Protein AF-A0A1F5L456-F1 (afdb_monomer)

Foldseek 3Di:
DDPVVVVVLLVCVLVVVPVVSCVVPPDQQDWDDDPNDIDGSVLVVLLSVLLVVFWRKHKDWDDWDDDPVGIDTKIKIKIATQAQFDQVSCVVSPRSVPGDGDHHGDMDIDIDD

Radius of gyration: 14.44 Å; Cα contacts (8 Å, |Δi|>4): 162; chains: 1; bounding box: 33×28×38 Å

pLDDT: mean 88.66, std 6.55, range [60.28, 97.31]

Mean predicted aligned error: 4.38 Å

Organism: Penicillium arizonense (NCBI:txid1835702)

Secondary structure (DSSP, 8-state):
--HHHHHHHHHHHHTT-HHHHHHHH--TT-EEEETTEEEEHHHHHHHHHHHHHHEEEEEEEEEEEE-SS-EEEEEEEEEEESS---SHHHHHHT-GGG-----TT-EEEEEE-

Structure (mmCIF, N/CA/C/O backbone):
data_AF-A0A1F5L456-F1
#
_entry.id   AF-A0A1F5L456-F1
#
loop_
_atom_site.group_PDB
_atom_site.id
_atom_site.type_symbol
_atom_site.label_atom_id
_atom_site.label_alt_id
_atom_site.label_comp_id
_atom_site.label_asym_id
_atom_site.label_entity_id
_atom_site.label_seq_id
_atom_site.pdbx_PDB_ins_code
_atom_site.Cartn_x
_atom_site.Cartn_y
_atom_site.Cartn_z
_atom_site.occupancy
_atom_site.B_iso_or_equiv
_atom_site.auth_seq_id
_atom_site.auth_comp_id
_atom_site.auth_asym_id
_atom_site.auth_atom_id
_atom_site.pdbx_PDB_model_num
ATOM 1 N N . MET A 1 1 ? 11.795 -4.812 -15.272 1.00 83.56 1 MET A N 1
ATOM 2 C CA . MET A 1 1 ? 10.912 -5.844 -14.683 1.00 83.56 1 MET A CA 1
ATOM 3 C C . MET A 1 1 ? 9.892 -6.219 -15.747 1.00 83.56 1 MET A C 1
ATOM 5 O O . MET A 1 1 ? 9.458 -5.313 -16.443 1.00 83.56 1 MET A O 1
ATOM 9 N N . ASP A 1 2 ? 9.569 -7.498 -15.933 1.00 90.31 2 ASP A N 1
ATOM 10 C CA . ASP A 1 2 ? 8.502 -7.927 -16.854 1.00 90.31 2 ASP A CA 1
ATOM 11 C C . ASP A 1 2 ? 7.158 -8.092 -16.116 1.00 90.31 2 ASP A C 1
ATOM 13 O O . ASP A 1 2 ? 7.098 -7.972 -14.888 1.00 90.31 2 ASP A O 1
ATOM 17 N N . GLN A 1 3 ? 6.074 -8.352 -16.857 1.00 92.50 3 GLN A N 1
ATOM 18 C CA . GLN A 1 3 ? 4.735 -8.493 -16.274 1.00 92.50 3 GLN A CA 1
ATOM 19 C C . GLN A 1 3 ? 4.669 -9.626 -15.242 1.00 92.50 3 GLN A C 1
ATOM 21 O O . GLN A 1 3 ? 4.100 -9.440 -14.171 1.00 92.50 3 GLN A O 1
ATOM 26 N N . ALA A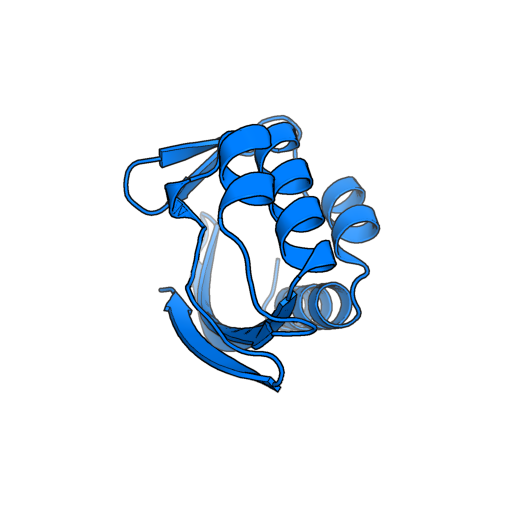 1 4 ? 5.272 -10.784 -15.529 1.00 92.00 4 ALA A N 1
ATOM 27 C CA . ALA A 1 4 ? 5.230 -11.938 -14.633 1.00 92.00 4 ALA A CA 1
ATOM 28 C C . ALA A 1 4 ? 5.938 -11.647 -13.298 1.00 92.00 4 ALA A C 1
ATOM 30 O O . ALA A 1 4 ? 5.443 -12.004 -12.226 1.00 92.00 4 ALA A O 1
ATOM 31 N N . ALA A 1 5 ? 7.074 -10.948 -13.343 1.00 89.75 5 ALA A N 1
ATOM 32 C CA . ALA A 1 5 ? 7.771 -10.478 -12.156 1.00 89.75 5 ALA A CA 1
ATOM 33 C C . ALA A 1 5 ? 6.940 -9.445 -11.377 1.00 89.75 5 ALA A C 1
ATOM 35 O O . ALA A 1 5 ? 6.903 -9.511 -10.147 1.00 89.75 5 ALA A O 1
ATOM 36 N N . TYR A 1 6 ? 6.236 -8.542 -12.069 1.00 89.81 6 TYR A N 1
ATOM 37 C CA . TYR A 1 6 ? 5.357 -7.553 -11.437 1.00 89.81 6 TYR A CA 1
ATOM 38 C C . TYR A 1 6 ? 4.132 -8.201 -10.764 1.00 89.81 6 TYR A C 1
ATOM 40 O O . TYR A 1 6 ? 3.795 -7.880 -9.627 1.00 89.81 6 TYR A O 1
ATOM 48 N N . GLU A 1 7 ? 3.498 -9.180 -11.409 1.00 91.38 7 GLU A N 1
ATOM 49 C CA . GLU A 1 7 ? 2.390 -9.952 -10.830 1.00 91.38 7 GLU A CA 1
ATOM 50 C C . GLU A 1 7 ? 2.829 -10.769 -9.608 1.00 91.38 7 GLU A C 1
ATOM 52 O O . GLU A 1 7 ? 2.113 -10.838 -8.601 1.00 91.38 7 GLU A O 1
ATOM 57 N N . ASN A 1 8 ? 4.029 -11.358 -9.651 1.00 88.62 8 ASN A N 1
ATOM 58 C CA . ASN A 1 8 ? 4.600 -12.031 -8.488 1.00 88.62 8 ASN A CA 1
ATOM 59 C C . ASN A 1 8 ? 4.884 -11.039 -7.348 1.00 88.62 8 ASN A C 1
ATOM 61 O O . ASN A 1 8 ? 4.579 -11.340 -6.194 1.00 88.62 8 ASN A O 1
ATOM 65 N N . TYR A 1 9 ? 5.397 -9.844 -7.660 1.00 88.38 9 TYR A N 1
ATOM 66 C CA . TYR A 1 9 ? 5.550 -8.759 -6.689 1.00 88.38 9 TYR A CA 1
ATOM 67 C C . TYR A 1 9 ? 4.208 -8.422 -6.014 1.00 88.38 9 TYR A C 1
ATOM 69 O O . TYR A 1 9 ? 4.117 -8.498 -4.787 1.00 88.38 9 TYR A O 1
ATOM 77 N N . LEU A 1 10 ? 3.140 -8.177 -6.786 1.00 89.31 10 LEU A N 1
ATOM 78 C CA . LEU A 1 10 ? 1.805 -7.899 -6.235 1.00 89.31 10 LEU A CA 1
ATOM 79 C C . LEU A 1 10 ? 1.271 -9.061 -5.387 1.00 89.31 10 LEU A C 1
ATOM 81 O O . LEU A 1 10 ? 0.629 -8.844 -4.361 1.00 89.31 10 LEU A O 1
ATOM 85 N N . THR A 1 11 ? 1.570 -10.302 -5.772 1.00 89.19 11 THR A N 1
ATOM 86 C CA . THR A 1 11 ? 1.200 -11.485 -4.986 1.00 89.19 11 THR A CA 1
ATOM 87 C C . THR A 1 11 ? 1.868 -11.473 -3.611 1.00 89.19 11 THR A C 1
ATOM 89 O O . THR A 1 11 ? 1.196 -11.706 -2.608 1.00 89.19 11 THR A O 1
ATOM 92 N N . GLN A 1 12 ? 3.167 -11.170 -3.524 1.00 86.12 12 GLN A N 1
ATOM 93 C CA . GLN A 1 12 ? 3.863 -11.095 -2.232 1.00 86.12 12 GLN A CA 1
ATOM 94 C C . GLN A 1 12 ? 3.367 -9.919 -1.379 1.00 86.12 12 GLN A C 1
ATOM 96 O O . GLN A 1 12 ? 3.192 -10.075 -0.169 1.00 86.12 12 GLN A O 1
ATOM 101 N N . VAL A 1 13 ? 3.086 -8.774 -2.010 1.00 84.88 13 VAL A N 1
ATOM 102 C CA . VAL A 1 13 ? 2.480 -7.604 -1.358 1.00 84.88 13 VAL A CA 1
ATOM 103 C C . VAL A 1 13 ? 1.130 -7.974 -0.734 1.00 84.88 13 VAL A C 1
ATOM 105 O O . VAL A 1 13 ? 0.927 -7.760 0.460 1.00 84.88 13 VAL A O 1
ATOM 108 N N . ASN A 1 14 ? 0.253 -8.634 -1.495 1.00 86.62 14 ASN A N 1
ATOM 109 C CA . ASN A 1 14 ? -1.066 -9.083 -1.033 1.00 86.62 14 ASN A CA 1
ATOM 110 C C . ASN A 1 14 ? -1.006 -10.123 0.095 1.00 86.62 14 ASN A C 1
ATOM 112 O O . ASN A 1 14 ? -1.957 -10.260 0.863 1.00 86.62 14 ASN A O 1
ATOM 116 N N . LEU A 1 15 ? 0.101 -10.860 0.214 1.00 83.94 15 LEU A N 1
ATOM 117 C CA . LEU A 1 15 ? 0.349 -11.788 1.321 1.00 83.94 15 LEU A CA 1
ATOM 118 C C . LEU A 1 15 ? 0.854 -11.082 2.593 1.00 83.94 15 LEU A C 1
ATOM 120 O O . LEU A 1 15 ? 1.194 -11.754 3.565 1.00 83.94 15 LEU A O 1
ATOM 124 N N . GLY A 1 16 ? 0.922 -9.748 2.599 1.00 74.88 16 GLY A N 1
ATOM 125 C CA . GLY A 1 16 ? 1.379 -8.955 3.739 1.00 74.88 16 GLY A CA 1
ATOM 126 C C . GLY A 1 16 ? 2.898 -8.937 3.919 1.00 74.88 16 GLY A C 1
ATOM 127 O O . GLY A 1 16 ? 3.379 -8.428 4.926 1.00 74.88 16 GLY A 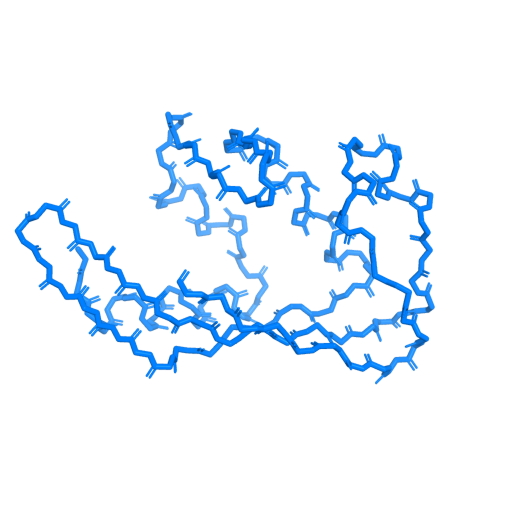O 1
ATOM 128 N N . LYS A 1 17 ? 3.676 -9.439 2.950 1.00 75.50 17 LYS A N 1
ATOM 129 C CA . LYS A 1 17 ? 5.154 -9.449 2.993 1.00 75.50 17 LYS A CA 1
ATOM 130 C C . LYS A 1 17 ? 5.771 -8.152 2.475 1.00 75.50 17 LYS A C 1
ATOM 132 O O . LYS A 1 17 ? 6.861 -8.132 1.913 1.00 75.50 17 LYS A O 1
ATOM 137 N N . VAL A 1 18 ? 5.037 -7.055 2.610 1.00 71.56 18 VAL A N 1
ATOM 138 C CA . VAL A 1 18 ? 5.348 -5.794 1.942 1.00 71.56 18 VAL A CA 1
ATOM 139 C C . VAL A 1 18 ? 6.684 -5.210 2.386 1.00 71.56 18 VAL A C 1
ATOM 141 O O . VAL A 1 18 ? 7.412 -4.675 1.558 1.00 71.56 18 VAL A O 1
ATOM 144 N N . ARG A 1 19 ? 7.032 -5.365 3.669 1.00 74.56 19 ARG A N 1
ATOM 145 C CA . ARG A 1 19 ? 8.314 -4.908 4.215 1.00 74.56 19 ARG A CA 1
ATOM 146 C C . ARG A 1 19 ? 9.484 -5.696 3.634 1.00 74.56 19 ARG A C 1
ATOM 148 O O . ARG A 1 19 ? 10.405 -5.083 3.107 1.00 74.56 19 ARG A O 1
ATOM 155 N N . ASP A 1 20 ? 9.394 -7.024 3.639 1.00 75.75 20 ASP A N 1
ATOM 156 C CA . ASP A 1 20 ? 10.424 -7.913 3.081 1.00 75.75 20 ASP A CA 1
ATOM 157 C C . ASP A 1 20 ? 10.677 -7.614 1.592 1.00 75.75 20 ASP A C 1
ATOM 159 O O . ASP A 1 20 ? 11.806 -7.639 1.105 1.00 75.75 20 ASP A O 1
ATOM 163 N N . ILE A 1 21 ? 9.609 -7.294 0.858 1.00 76.69 21 ILE A N 1
ATOM 164 C CA . ILE A 1 21 ? 9.661 -6.937 -0.561 1.00 76.69 21 ILE A CA 1
ATOM 165 C C . ILE A 1 21 ? 10.228 -5.526 -0.758 1.00 76.69 21 ILE A C 1
ATOM 167 O O . ILE A 1 21 ? 11.053 -5.321 -1.644 1.00 76.69 21 ILE A O 1
ATOM 171 N N . ALA A 1 22 ? 9.831 -4.555 0.062 1.00 76.00 22 ALA A N 1
ATOM 172 C CA . ALA A 1 22 ? 10.342 -3.191 -0.015 1.00 76.00 22 ALA A CA 1
ATOM 173 C C . ALA A 1 22 ? 11.853 -3.120 0.257 1.00 76.00 22 ALA A C 1
ATOM 175 O O . ALA A 1 22 ? 12.557 -2.354 -0.394 1.00 76.00 22 ALA A O 1
ATOM 176 N N . GLU A 1 23 ? 12.379 -3.941 1.167 1.00 74.44 23 GLU A N 1
ATOM 177 C CA . GLU A 1 23 ? 13.827 -4.043 1.386 1.00 74.44 23 GLU A CA 1
ATOM 178 C C . GLU A 1 23 ? 14.570 -4.597 0.163 1.00 74.44 23 GLU A C 1
ATOM 180 O O . GLU A 1 23 ? 15.691 -4.176 -0.112 1.00 74.44 23 GLU A O 1
ATOM 185 N N . HIS A 1 24 ? 13.945 -5.507 -0.590 1.00 76.38 24 HIS A N 1
ATOM 186 C CA . HIS A 1 24 ? 14.559 -6.143 -1.755 1.00 76.38 24 HIS A CA 1
ATOM 187 C C . HIS A 1 24 ? 14.451 -5.315 -3.044 1.00 76.38 24 HIS A C 1
ATOM 189 O O . HIS A 1 24 ? 15.375 -5.321 -3.855 1.00 76.38 24 HIS A O 1
ATOM 195 N N . TYR A 1 25 ? 13.322 -4.636 -3.256 1.00 76.31 25 TYR A N 1
ATOM 196 C CA . TYR A 1 25 ? 13.002 -3.997 -4.535 1.00 76.31 25 TYR A CA 1
ATOM 197 C C . TYR A 1 25 ? 13.044 -2.467 -4.508 1.00 76.31 25 TYR A C 1
ATOM 199 O O . TYR A 1 25 ? 13.104 -1.869 -5.581 1.00 76.31 25 TYR A O 1
ATOM 207 N N . TYR A 1 26 ? 12.974 -1.814 -3.341 1.00 83.00 26 TYR A N 1
ATOM 208 C CA . TYR A 1 26 ? 12.932 -0.350 -3.290 1.00 83.00 26 TYR A CA 1
ATOM 209 C C . TYR A 1 26 ? 14.323 0.224 -3.071 1.00 83.00 26 TYR A C 1
ATOM 211 O O . TYR A 1 26 ? 14.950 -0.000 -2.031 1.00 83.00 26 TYR A O 1
ATOM 219 N N . ASP A 1 27 ? 14.766 1.019 -4.040 1.00 85.44 27 ASP A N 1
ATOM 220 C CA . ASP A 1 27 ? 15.955 1.848 -3.904 1.00 85.44 27 ASP A CA 1
ATOM 221 C C . ASP A 1 27 ? 15.764 2.873 -2.772 1.00 85.44 27 ASP A C 1
ATOM 223 O O . ASP A 1 27 ? 14.649 3.333 -2.508 1.00 85.44 27 ASP A O 1
ATOM 227 N N . ASP A 1 28 ? 16.841 3.240 -2.085 1.00 85.44 28 ASP A N 1
ATOM 228 C CA . ASP A 1 28 ? 16.779 4.249 -1.022 1.00 85.44 28 ASP A CA 1
ATOM 229 C C . ASP A 1 28 ? 16.450 5.650 -1.567 1.00 85.44 28 ASP A C 1
ATOM 231 O O . ASP A 1 28 ? 15.932 6.489 -0.829 1.00 85.44 28 ASP A O 1
ATOM 235 N N . SER A 1 29 ? 16.686 5.881 -2.862 1.00 88.12 29 SER A N 1
ATOM 236 C CA . SER A 1 29 ? 16.282 7.077 -3.610 1.00 88.12 29 SER A CA 1
ATOM 237 C C . SER A 1 29 ? 14.845 7.029 -4.147 1.00 88.12 29 SER A C 1
ATOM 239 O O . SER A 1 29 ? 14.442 7.939 -4.868 1.00 88.12 29 SER A O 1
ATOM 241 N N . LEU A 1 30 ? 14.054 6.000 -3.806 1.00 87.19 30 LEU A N 1
ATOM 242 C CA . LEU A 1 30 ? 12.658 5.899 -4.231 1.00 87.19 30 LEU A CA 1
ATOM 243 C C . LEU A 1 30 ? 11.844 7.109 -3.754 1.00 87.19 30 LEU A C 1
ATOM 245 O O . LEU A 1 30 ? 11.709 7.352 -2.550 1.00 87.19 30 LEU A O 1
ATOM 249 N N . GLU A 1 31 ? 11.214 7.779 -4.715 1.00 89.38 31 GLU A N 1
ATOM 250 C CA . GLU A 1 31 ? 10.226 8.828 -4.497 1.00 89.38 31 GLU A CA 1
ATOM 251 C C . GLU A 1 31 ? 8.883 8.398 -5.088 1.00 89.38 31 GLU A C 1
ATOM 253 O O . GLU A 1 31 ? 8.780 8.044 -6.262 1.00 89.38 31 GLU A O 1
ATOM 258 N N . ILE A 1 32 ? 7.835 8.436 -4.268 1.00 84.56 32 ILE A N 1
ATOM 259 C CA . ILE A 1 32 ? 6.464 8.151 -4.692 1.00 84.56 32 ILE A CA 1
ATOM 260 C C . ILE A 1 32 ? 5.679 9.442 -4.640 1.00 84.56 32 ILE A C 1
ATOM 262 O O . ILE A 1 32 ? 5.536 10.031 -3.573 1.00 84.56 32 ILE A O 1
ATOM 266 N N . SER A 1 33 ? 5.130 9.846 -5.779 1.00 86.56 33 SER A N 1
ATOM 267 C CA . SER A 1 33 ? 4.236 10.995 -5.860 1.00 86.56 33 SER A CA 1
ATOM 268 C C . SER A 1 33 ? 2.784 10.529 -5.940 1.00 86.56 33 SER A C 1
ATOM 270 O O . SER A 1 33 ? 2.418 9.810 -6.865 1.00 86.56 33 SER A O 1
ATOM 272 N N . SER A 1 34 ? 1.950 10.935 -4.982 1.00 81.69 34 SER A N 1
ATOM 273 C CA . SER A 1 34 ? 0.520 10.609 -4.942 1.00 81.69 34 SER A CA 1
ATOM 274 C C . SER A 1 34 ? -0.28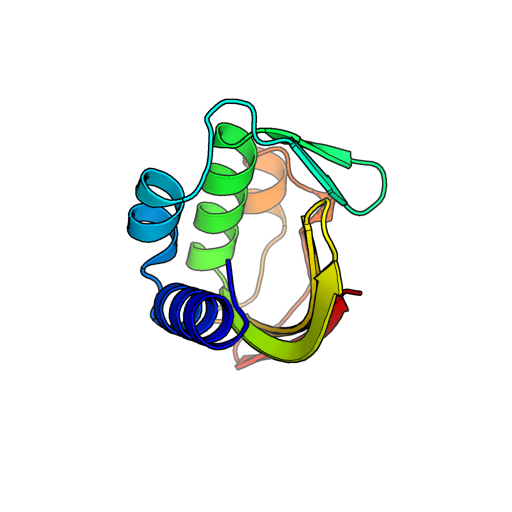1 11.787 -4.397 1.00 81.69 34 SER A C 1
ATOM 276 O O . SER A 1 34 ? 0.065 12.355 -3.366 1.00 81.69 34 SER A O 1
ATOM 278 N N . GLY A 1 35 ? -1.339 12.198 -5.103 1.00 76.81 35 GLY A N 1
ATOM 279 C CA . GLY A 1 35 ? -2.254 13.244 -4.623 1.00 76.81 35 GLY A CA 1
ATOM 280 C C . GLY A 1 35 ? -1.612 14.612 -4.341 1.00 76.81 35 GLY A C 1
ATOM 281 O O . GLY A 1 35 ? -2.153 15.375 -3.548 1.00 76.81 35 GLY A O 1
ATOM 282 N N . GLY A 1 36 ? -0.465 14.926 -4.958 1.00 83.94 36 GLY A N 1
ATOM 283 C CA . GLY A 1 36 ? 0.303 16.152 -4.690 1.00 83.94 36 GLY A CA 1
ATOM 284 C C . GLY A 1 36 ? 1.292 16.050 -3.522 1.00 83.94 36 GLY A C 1
ATOM 285 O O . GLY A 1 36 ? 1.962 17.032 -3.212 1.00 83.94 36 GLY A O 1
ATOM 286 N N . PHE A 1 37 ? 1.412 14.875 -2.904 1.00 84.00 37 PHE A N 1
ATOM 287 C CA . PHE A 1 37 ? 2.407 14.561 -1.883 1.00 84.00 37 PHE A CA 1
ATOM 288 C C . PHE A 1 37 ? 3.522 13.706 -2.478 1.00 84.00 37 PHE A C 1
ATOM 290 O O . PHE A 1 37 ? 3.273 12.892 -3.367 1.00 84.00 37 PHE A O 1
ATOM 297 N N . THR A 1 38 ? 4.739 13.868 -1.960 1.00 89.56 38 THR A N 1
ATOM 298 C CA . THR A 1 38 ? 5.887 13.027 -2.308 1.00 89.56 38 THR A CA 1
ATOM 299 C C . THR A 1 38 ? 6.395 12.333 -1.052 1.00 89.56 38 THR A C 1
ATOM 301 O O . THR A 1 38 ? 6.672 12.984 -0.043 1.00 89.56 38 THR A O 1
ATOM 304 N N . TYR A 1 39 ? 6.514 11.011 -1.118 1.00 88.31 39 TYR A N 1
ATOM 305 C CA . TYR A 1 39 ? 6.980 10.159 -0.031 1.00 88.31 39 TYR A CA 1
ATOM 306 C C . TYR A 1 39 ? 8.299 9.504 -0.416 1.00 88.31 39 TYR A C 1
ATOM 308 O O . TYR A 1 39 ? 8.416 8.924 -1.495 1.00 88.31 39 TYR A O 1
ATOM 316 N N . ASN A 1 40 ? 9.271 9.534 0.492 1.00 91.31 40 ASN A N 1
ATOM 317 C CA . ASN A 1 40 ? 10.440 8.667 0.383 1.00 91.31 40 ASN A CA 1
ATOM 318 C C . ASN A 1 40 ? 10.131 7.249 0.897 1.00 91.31 40 ASN A C 1
ATOM 320 O O . ASN A 1 40 ? 9.120 7.013 1.568 1.00 91.31 40 ASN A O 1
ATOM 324 N N . LYS A 1 41 ? 11.047 6.307 0.654 1.00 88.19 41 LYS A N 1
ATOM 325 C CA . LYS A 1 41 ? 10.958 4.914 1.131 1.00 88.19 41 LYS A CA 1
ATOM 326 C C . LYS A 1 41 ? 10.595 4.788 2.617 1.00 88.19 41 LYS A C 1
ATOM 328 O O . LYS A 1 41 ? 9.736 3.987 2.974 1.00 88.19 41 LYS A O 1
ATOM 333 N N . THR A 1 42 ? 11.210 5.582 3.497 1.00 88.75 42 THR A N 1
ATOM 334 C CA . THR A 1 42 ? 10.943 5.506 4.948 1.00 88.75 42 THR A CA 1
ATOM 335 C C . THR A 1 42 ? 9.520 5.946 5.284 1.00 88.75 42 THR A C 1
ATOM 337 O O . THR A 1 42 ? 8.868 5.331 6.127 1.00 88.75 42 THR A O 1
ATOM 340 N N . GLN A 1 43 ? 9.028 7.004 4.641 1.00 90.25 43 GLN A N 1
ATOM 341 C CA . GLN A 1 43 ? 7.659 7.481 4.827 1.00 90.25 43 GLN A CA 1
ATOM 342 C C . GLN A 1 43 ? 6.647 6.471 4.292 1.00 90.25 43 GLN A C 1
ATOM 344 O O . GLN A 1 43 ? 5.697 6.146 4.997 1.00 90.25 43 GLN A O 1
ATOM 349 N N . LEU A 1 44 ? 6.895 5.912 3.107 1.00 87.50 44 LEU A N 1
ATOM 350 C CA .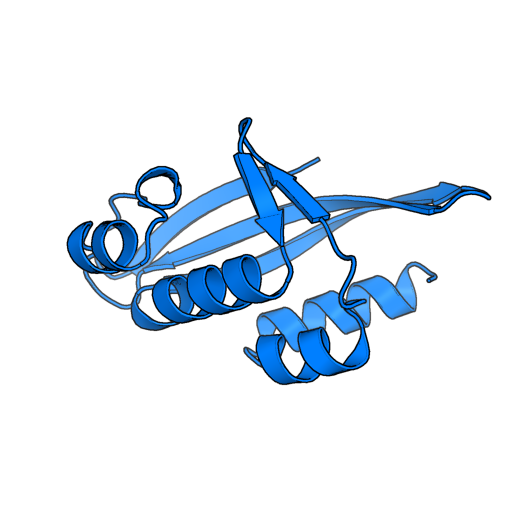 LEU A 1 44 ? 6.057 4.864 2.534 1.00 87.50 44 LEU A CA 1
ATOM 351 C C . LEU A 1 44 ? 5.914 3.675 3.489 1.00 87.50 44 LEU A C 1
ATOM 353 O O . LEU A 1 44 ? 4.800 3.260 3.783 1.00 87.50 44 LEU A O 1
ATOM 357 N N . LEU A 1 45 ? 7.026 3.159 4.020 1.00 87.00 45 LEU A N 1
ATOM 358 C CA . LEU A 1 45 ? 6.994 2.028 4.949 1.00 87.00 45 LEU A CA 1
ATOM 359 C C . LEU A 1 45 ? 6.157 2.328 6.201 1.00 87.00 45 LEU A C 1
ATOM 361 O O . LEU A 1 45 ? 5.362 1.488 6.613 1.00 87.00 45 LEU A O 1
ATOM 365 N N . ARG A 1 46 ? 6.271 3.539 6.762 1.00 89.94 46 ARG A N 1
ATOM 366 C CA . ARG A 1 46 ? 5.450 3.961 7.912 1.00 89.94 46 ARG A CA 1
ATOM 367 C C . ARG A 1 46 ? 3.967 4.052 7.566 1.00 89.94 46 ARG A C 1
ATOM 369 O O . ARG A 1 46 ? 3.133 3.642 8.367 1.00 89.94 46 ARG A O 1
ATOM 376 N N . LEU A 1 47 ? 3.631 4.579 6.390 1.00 89.81 47 LEU A N 1
ATOM 377 C CA . LEU A 1 47 ? 2.248 4.624 5.917 1.00 89.81 47 LEU A CA 1
ATOM 378 C C . LEU A 1 47 ? 1.670 3.207 5.781 1.00 89.81 47 LEU A C 1
ATOM 380 O O . LEU A 1 47 ? 0.540 2.952 6.203 1.00 89.81 47 LEU A O 1
ATOM 384 N N . MET A 1 48 ? 2.457 2.273 5.246 1.00 87.81 48 MET A N 1
ATOM 385 C CA . MET A 1 48 ? 2.058 0.872 5.107 1.00 87.81 48 MET A CA 1
ATOM 386 C C . MET A 1 48 ? 1.812 0.205 6.461 1.00 87.81 48 MET A C 1
ATOM 388 O O . MET A 1 48 ? 0.857 -0.555 6.587 1.00 87.81 48 MET A O 1
ATOM 392 N N . ASP A 1 49 ? 2.613 0.515 7.483 1.00 89.38 49 ASP A N 1
ATOM 393 C CA . ASP A 1 49 ? 2.411 -0.009 8.840 1.00 89.38 49 ASP A CA 1
ATOM 394 C C . ASP A 1 49 ? 1.072 0.424 9.430 1.00 89.38 49 ASP A C 1
ATOM 396 O O . ASP A 1 49 ? 0.270 -0.410 9.844 1.00 89.38 49 ASP A O 1
ATOM 400 N N . VAL A 1 50 ? 0.807 1.731 9.414 1.00 92.19 50 VAL A N 1
ATOM 401 C CA . VAL A 1 50 ? -0.432 2.306 9.960 1.00 92.19 50 VAL A CA 1
ATOM 402 C C . VAL A 1 50 ? -1.649 1.790 9.201 1.00 92.19 50 VAL A C 1
ATOM 404 O O . VAL A 1 50 ? -2.682 1.480 9.796 1.00 92.19 50 VAL A O 1
ATOM 407 N N . THR A 1 51 ? -1.516 1.650 7.881 1.00 90.75 51 THR A N 1
ATOM 408 C CA . THR A 1 51 ? -2.541 1.036 7.035 1.00 90.75 51 THR A CA 1
ATOM 409 C C . THR A 1 51 ? -2.764 -0.414 7.453 1.00 90.75 51 THR A C 1
ATOM 411 O O . THR A 1 51 ? -3.902 -0.813 7.683 1.00 90.75 51 THR A O 1
ATOM 414 N N . ALA A 1 52 ? -1.703 -1.201 7.640 1.00 89.62 52 ALA A N 1
ATOM 415 C CA . ALA A 1 52 ? -1.798 -2.607 8.012 1.00 89.62 52 ALA A CA 1
ATOM 416 C C . ALA A 1 52 ? -2.394 -2.838 9.414 1.00 89.62 52 ALA A C 1
ATOM 418 O O . ALA A 1 52 ? -2.982 -3.898 9.646 1.00 89.62 52 ALA A O 1
ATOM 419 N N . GLU A 1 53 ? -2.304 -1.883 10.341 1.00 91.44 53 GLU A N 1
ATOM 420 C CA . GLU A 1 53 ? -2.947 -1.980 11.661 1.00 91.44 53 GLU A CA 1
ATOM 421 C C . GLU A 1 53 ? -4.484 -1.969 11.574 1.00 91.44 53 GLU A C 1
ATOM 423 O O . GLU A 1 53 ? -5.165 -2.645 12.353 1.00 91.44 53 GLU A O 1
ATOM 428 N N . GLN A 1 54 ? -5.046 -1.239 10.607 1.00 93.81 54 GLN A N 1
ATOM 429 C CA . GLN A 1 54 ? -6.492 -0.993 10.522 1.00 93.81 54 GLN A CA 1
ATOM 430 C C . GLN A 1 54 ? -7.153 -1.612 9.283 1.00 93.81 54 GLN A C 1
ATOM 432 O O . GLN A 1 54 ? -8.346 -1.914 9.300 1.00 93.81 54 GLN A O 1
ATOM 437 N N . LEU A 1 55 ? -6.385 -1.875 8.227 1.00 93.06 55 LEU A N 1
ATOM 438 C CA . LEU A 1 55 ? -6.866 -2.282 6.910 1.00 93.06 55 LEU A CA 1
ATOM 439 C C . LEU A 1 55 ? -6.127 -3.531 6.403 1.00 93.06 55 LEU A C 1
ATOM 441 O O . LEU A 1 55 ? -4.981 -3.820 6.756 1.00 93.06 55 LEU A O 1
ATOM 445 N N . VAL A 1 56 ? -6.813 -4.306 5.569 1.00 91.44 56 VAL A N 1
ATOM 446 C CA . VAL A 1 56 ? -6.204 -5.233 4.611 1.00 91.44 56 VAL A CA 1
ATOM 447 C C . VAL A 1 56 ? -6.200 -4.524 3.265 1.00 91.44 56 VAL A C 1
ATOM 449 O O . VAL A 1 56 ? -7.266 -4.195 2.752 1.00 91.44 56 VAL A O 1
ATOM 452 N N . GLU A 1 57 ? -5.022 -4.297 2.703 1.00 90.25 57 GLU A N 1
ATOM 453 C CA . GLU A 1 57 ? -4.854 -3.747 1.362 1.00 90.25 57 GLU A CA 1
ATOM 454 C C . GLU A 1 57 ? -4.527 -4.882 0.388 1.00 90.25 57 GLU A C 1
ATOM 456 O O . GLU A 1 57 ? -3.696 -5.744 0.674 1.00 90.25 57 GLU A O 1
ATOM 461 N N . THR A 1 58 ? -5.208 -4.904 -0.755 1.00 91.50 58 THR A N 1
ATOM 462 C CA . THR A 1 58 ? -4.943 -5.860 -1.833 1.00 91.50 58 THR A CA 1
ATOM 463 C C . THR A 1 58 ? -4.918 -5.156 -3.177 1.00 91.50 58 THR A C 1
ATOM 465 O O . THR A 1 58 ? -5.745 -4.291 -3.453 1.00 91.50 58 THR A O 1
ATOM 468 N N . PHE A 1 59 ? -3.996 -5.566 -4.034 1.00 91.25 59 PHE A N 1
ATOM 469 C CA . PHE A 1 59 ? -3.775 -5.018 -5.360 1.00 91.25 59 PHE A CA 1
ATOM 470 C C . PHE A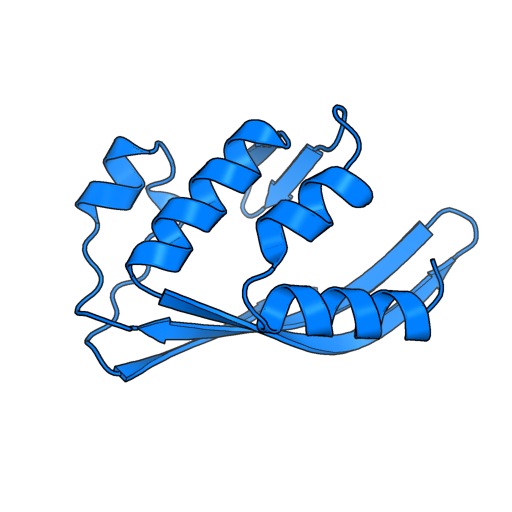 1 59 ? -4.099 -6.062 -6.417 1.00 91.25 59 PHE A C 1
ATOM 472 O O . PHE A 1 59 ? -3.704 -7.227 -6.319 1.00 91.25 59 PHE A O 1
ATOM 479 N N . LYS A 1 60 ? -4.792 -5.635 -7.466 1.00 92.25 60 LYS A N 1
ATOM 480 C CA . LYS A 1 60 ? -5.041 -6.438 -8.657 1.00 92.25 60 LYS A CA 1
ATOM 481 C C . LYS A 1 60 ? -4.544 -5.681 -9.878 1.00 92.25 60 LYS A C 1
ATOM 483 O O . LYS A 1 60 ? -5.011 -4.575 -10.132 1.00 92.25 60 LYS A O 1
ATOM 488 N N . LEU A 1 61 ? -3.654 -6.302 -10.647 1.00 93.75 61 LEU A N 1
ATOM 489 C CA . LEU A 1 61 ? -3.221 -5.772 -11.935 1.00 93.75 61 LEU A CA 1
ATOM 490 C C . LEU A 1 61 ? -4.411 -5.697 -12.902 1.00 93.75 61 LEU A C 1
ATOM 492 O O . LEU A 1 61 ? -5.160 -6.669 -13.050 1.00 93.75 61 LEU A O 1
ATOM 496 N N . VAL A 1 62 ? -4.592 -4.535 -13.524 1.00 93.94 62 VAL A N 1
ATOM 497 C CA . VAL A 1 62 ? -5.603 -4.287 -14.558 1.00 93.94 62 VAL A CA 1
ATOM 498 C C . VAL A 1 62 ? -4.933 -4.264 -15.924 1.00 93.94 62 VAL A C 1
ATOM 500 O O . VAL A 1 62 ? -5.296 -5.066 -16.779 1.00 93.94 62 VAL A O 1
ATOM 503 N N . ASN A 1 63 ? -3.931 -3.400 -16.092 1.00 92.94 63 ASN A N 1
ATOM 504 C CA . ASN A 1 63 ? -3.142 -3.273 -17.314 1.00 92.94 63 ASN A CA 1
ATOM 505 C C . ASN A 1 63 ? -1.655 -3.158 -16.972 1.00 92.94 63 ASN A C 1
ATOM 507 O O . ASN A 1 63 ? -1.294 -2.624 -15.926 1.00 92.94 63 ASN A O 1
ATOM 511 N N . PHE A 1 64 ? -0.797 -3.639 -17.869 1.00 94.38 64 PHE A N 1
ATOM 512 C CA . PHE A 1 64 ? 0.654 -3.535 -17.760 1.00 94.38 64 PHE A CA 1
ATOM 513 C C . PHE A 1 64 ? 1.230 -3.080 -19.097 1.00 94.38 64 PHE A C 1
ATOM 515 O O . PHE A 1 64 ? 0.919 -3.649 -20.144 1.00 94.38 64 PHE A O 1
ATOM 522 N N . TYR A 1 65 ? 2.089 -2.072 -19.046 1.00 92.75 65 TYR A N 1
ATOM 523 C CA . TYR A 1 65 ? 2.760 -1.494 -20.196 1.00 92.75 65 TYR A CA 1
ATOM 524 C C . TYR A 1 65 ? 4.260 -1.482 -19.925 1.00 92.75 65 TYR A C 1
ATOM 526 O O . TYR A 1 65 ? 4.715 -1.026 -18.876 1.00 92.75 65 TYR A O 1
ATOM 534 N N . GLN A 1 66 ? 5.035 -1.977 -20.884 1.00 92.38 66 GLN A N 1
ATOM 535 C CA . GLN A 1 66 ? 6.489 -1.988 -20.807 1.00 92.38 66 GLN A CA 1
ATOM 536 C C . GLN A 1 66 ? 7.061 -1.097 -21.905 1.00 92.38 66 GLN A C 1
ATOM 538 O O . GLN A 1 66 ? 6.711 -1.253 -23.075 1.00 92.38 66 GLN A O 1
ATOM 543 N N . ALA A 1 67 ? 7.945 -0.185 -21.514 1.00 87.69 67 ALA A N 1
ATOM 544 C CA . ALA A 1 67 ? 8.693 0.697 -22.398 1.00 87.69 67 ALA A CA 1
ATOM 545 C C . ALA A 1 67 ? 10.204 0.522 -22.156 1.00 87.69 67 ALA A C 1
ATOM 547 O O . ALA A 1 67 ? 10.622 -0.217 -21.261 1.00 87.69 67 ALA A O 1
ATOM 548 N N . GLU A 1 68 ? 11.040 1.161 -22.977 1.00 85.81 68 GLU A N 1
ATOM 549 C CA . GLU A 1 68 ? 12.502 1.092 -22.819 1.00 85.81 68 GLU A CA 1
ATOM 550 C C . GLU A 1 68 ? 12.986 1.757 -21.520 1.00 85.81 68 GLU A C 1
ATOM 552 O O . GLU A 1 68 ? 13.978 1.323 -20.937 1.00 85.81 68 GLU A O 1
ATOM 557 N N . ASP A 1 69 ? 12.276 2.784 -21.055 1.00 85.50 69 ASP A N 1
ATOM 558 C CA . ASP A 1 69 ? 12.604 3.614 -19.894 1.00 85.50 69 ASP A CA 1
ATOM 559 C C . ASP A 1 69 ? 11.931 3.158 -18.591 1.00 85.50 69 ASP A C 1
ATOM 561 O O . ASP A 1 69 ? 12.265 3.661 -17.517 1.00 85.50 69 ASP A O 1
ATOM 565 N N . GLY A 1 70 ? 11.025 2.178 -18.646 1.00 87.00 70 GLY A N 1
ATOM 566 C CA . GLY A 1 70 ? 10.369 1.680 -17.447 1.00 87.00 70 GLY A CA 1
ATOM 567 C C . GLY A 1 70 ? 9.134 0.823 -17.688 1.00 87.00 70 GLY A C 1
ATOM 568 O O . GLY A 1 70 ? 8.898 0.270 -18.763 1.00 87.00 70 GLY A O 1
ATOM 569 N N . ILE A 1 71 ? 8.350 0.694 -16.623 1.00 90.06 71 ILE A N 1
ATOM 570 C CA . ILE A 1 71 ? 7.051 0.028 -16.635 1.00 90.06 71 ILE A CA 1
ATOM 571 C C . ILE A 1 71 ? 5.983 1.015 -16.174 1.00 90.06 71 ILE A C 1
ATOM 573 O O . ILE A 1 71 ? 6.237 1.840 -15.298 1.00 90.06 71 ILE A O 1
ATOM 577 N N . ALA A 1 72 ? 4.786 0.888 -16.729 1.00 90.69 72 ALA A N 1
ATOM 578 C CA . ALA A 1 72 ? 3.575 1.497 -16.200 1.00 90.69 72 ALA A CA 1
ATOM 579 C C . ALA A 1 72 ? 2.555 0.385 -15.943 1.00 90.69 72 ALA A C 1
ATOM 581 O O . ALA A 1 72 ? 2.448 -0.558 -16.729 1.00 90.69 72 ALA A O 1
ATOM 582 N N . ALA A 1 73 ? 1.823 0.464 -14.838 1.00 90.44 73 ALA A N 1
ATOM 583 C CA . ALA A 1 73 ? 0.849 -0.551 -14.474 1.00 90.44 73 ALA A CA 1
ATOM 584 C C . ALA A 1 73 ? -0.378 0.105 -13.851 1.00 90.44 73 ALA A C 1
ATOM 586 O O . ALA A 1 73 ? -0.262 0.814 -12.859 1.00 90.44 73 ALA A O 1
ATOM 587 N N . GLU A 1 74 ? -1.548 -0.199 -14.400 1.00 92.00 74 GLU A N 1
ATOM 588 C CA . GLU A 1 74 ? -2.815 0.186 -13.793 1.00 92.00 74 GLU A CA 1
ATOM 589 C C . GLU A 1 74 ? -3.195 -0.885 -12.775 1.00 92.00 74 GLU A C 1
ATOM 591 O O . GLU A 1 74 ? -3.292 -2.076 -13.106 1.00 92.00 74 GLU A O 1
ATOM 596 N N . VAL A 1 75 ? -3.430 -0.473 -11.533 1.00 90.50 75 VAL A N 1
ATOM 597 C CA . VAL A 1 75 ? -3.791 -1.376 -10.442 1.00 90.50 75 VAL A CA 1
ATOM 598 C C . VAL A 1 75 ? -5.112 -0.972 -9.809 1.00 90.50 75 VAL A C 1
ATOM 600 O O . VAL A 1 75 ? -5.442 0.196 -9.603 1.00 90.50 75 VAL A O 1
ATOM 603 N N . LYS A 1 76 ? -5.898 -1.985 -9.465 1.00 92.62 76 LYS A N 1
ATOM 604 C CA . LYS A 1 76 ? -7.087 -1.838 -8.641 1.00 92.62 76 LYS A CA 1
ATOM 605 C C . LYS A 1 76 ? -6.723 -2.188 -7.209 1.00 92.62 76 LYS A C 1
ATOM 607 O O . LYS A 1 76 ? -6.413 -3.347 -6.925 1.00 92.62 76 LYS A O 1
ATOM 612 N N . THR A 1 77 ? -6.812 -1.209 -6.322 1.00 90.88 77 THR A N 1
ATOM 613 C CA . THR A 1 77 ? -6.533 -1.383 -4.897 1.00 90.88 77 THR A CA 1
ATOM 614 C C . THR A 1 77 ? -7.840 -1.541 -4.141 1.00 90.88 77 THR A C 1
ATOM 616 O O . THR A 1 77 ? -8.773 -0.759 -4.317 1.00 90.88 77 THR A O 1
ATOM 619 N N . THR A 1 78 ? -7.932 -2.575 -3.314 1.00 93.56 78 THR A N 1
ATOM 620 C CA . THR A 1 78 ? -9.070 -2.820 -2.427 1.00 93.56 78 THR A CA 1
ATOM 621 C C . THR A 1 78 ? -8.594 -2.775 -0.988 1.00 93.56 78 THR A C 1
ATOM 623 O O . THR A 1 78 ? -7.726 -3.556 -0.598 1.00 93.56 78 THR A O 1
ATOM 626 N N . PHE A 1 79 ? -9.204 -1.894 -0.207 1.00 93.12 79 PHE A N 1
ATOM 627 C CA . PHE A 1 79 ? -9.023 -1.789 1.232 1.00 93.12 79 PHE A CA 1
ATOM 628 C C . PHE A 1 79 ? -10.211 -2.438 1.922 1.00 93.12 79 PHE A C 1
ATOM 630 O O . PHE A 1 79 ? -11.351 -2.143 1.570 1.00 93.12 79 PHE A O 1
ATOM 637 N N . VAL A 1 80 ? -9.958 -3.296 2.905 1.00 94.81 80 VAL A N 1
ATOM 638 C CA . VAL A 1 80 ? -10.993 -3.891 3.758 1.00 94.81 80 VAL A CA 1
ATOM 639 C C . VAL A 1 80 ? -10.664 -3.600 5.211 1.00 94.81 80 VAL A C 1
ATOM 641 O O . VAL A 1 80 ? -9.576 -3.925 5.686 1.00 94.81 80 VAL A O 1
ATOM 644 N N . ALA A 1 81 ? -11.606 -3.005 5.930 1.00 96.50 81 ALA A N 1
ATOM 645 C CA . ALA A 1 81 ? -11.389 -2.589 7.304 1.00 96.50 81 ALA A CA 1
ATOM 646 C C . ALA A 1 81 ? -11.382 -3.776 8.284 1.00 96.50 81 ALA A C 1
ATOM 648 O O . ALA A 1 81 ? -12.362 -4.517 8.405 1.00 96.50 81 ALA A O 1
ATOM 649 N N . LYS A 1 82 ? -10.275 -3.956 9.017 1.00 95.00 82 LYS A N 1
ATOM 650 C CA . LYS A 1 82 ? -10.119 -4.975 10.079 1.00 95.00 82 LYS A CA 1
ATOM 651 C C . LYS A 1 82 ? -10.888 -4.592 11.347 1.00 95.00 82 LYS A C 1
ATOM 653 O O . LYS A 1 82 ? -11.345 -5.455 12.102 1.00 95.00 82 LYS A O 1
ATOM 658 N N . ASN A 1 83 ? -11.011 -3.291 11.571 1.00 94.75 83 ASN A N 1
ATOM 659 C CA . ASN A 1 83 ? -11.689 -2.615 12.670 1.00 94.75 83 ASN A CA 1
ATOM 660 C C . ASN A 1 83 ? -12.336 -1.328 12.129 1.00 94.75 83 ASN A C 1
ATOM 662 O O . ASN A 1 83 ? -12.168 -1.015 10.956 1.00 94.75 83 ASN A O 1
ATOM 666 N N . ASP A 1 84 ? -13.106 -0.619 12.952 1.00 96.25 84 ASP A N 1
ATOM 667 C CA . ASP A 1 84 ? -13.571 0.723 12.587 1.00 96.25 84 ASP A CA 1
ATOM 668 C C . ASP A 1 84 ? -12.351 1.634 12.442 1.00 96.25 84 ASP A C 1
ATOM 670 O O . ASP A 1 84 ? -11.624 1.853 13.411 1.00 96.25 84 ASP A O 1
ATOM 674 N N . VAL A 1 85 ? -12.124 2.140 11.232 1.00 96.25 85 VAL A N 1
ATOM 675 C CA . VAL A 1 85 ? -10.934 2.925 10.916 1.00 96.25 85 VAL A CA 1
ATOM 676 C C . VAL A 1 85 ? -11.031 4.275 11.605 1.00 96.25 85 VAL A C 1
ATOM 678 O O . VAL A 1 85 ? -12.001 5.016 11.447 1.00 96.25 85 VAL A O 1
ATOM 681 N N . THR A 1 86 ? -9.996 4.604 12.366 1.00 96.00 86 THR A N 1
ATOM 682 C CA . THR A 1 86 ? -9.881 5.872 13.081 1.00 96.00 86 THR A CA 1
ATOM 683 C C . THR A 1 86 ? -8.812 6.749 12.448 1.00 96.00 86 THR A C 1
ATOM 685 O O . THR A 1 86 ? -7.825 6.270 11.890 1.00 96.00 86 THR A O 1
ATOM 688 N N . LYS A 1 87 ? -9.010 8.063 12.548 1.00 95.75 87 LYS A N 1
ATOM 689 C CA . LYS A 1 87 ? -8.121 9.065 11.953 1.00 95.75 87 LYS A CA 1
ATOM 690 C C . LYS A 1 87 ? -6.814 9.264 12.730 1.00 95.75 87 LYS A C 1
ATOM 692 O O . LYS A 1 87 ? -5.779 9.561 12.140 1.00 95.75 87 LYS A O 1
ATOM 697 N N . GLU A 1 88 ? -6.853 9.071 14.048 1.00 96.38 88 GLU A N 1
ATOM 698 C CA . GLU A 1 88 ? -5.752 9.385 14.969 1.00 96.38 88 GLU A CA 1
ATOM 699 C C . GLU A 1 88 ? -4.414 8.695 14.616 1.00 96.38 88 GLU A C 1
ATOM 701 O O . GLU A 1 88 ? -3.391 9.387 14.623 1.00 96.38 88 GLU A O 1
ATOM 706 N N . PRO A 1 89 ? -4.357 7.393 14.260 1.00 94.62 89 PRO A N 1
ATOM 707 C CA . PRO A 1 89 ? -3.092 6.744 13.897 1.00 94.62 89 PRO A CA 1
ATOM 708 C C . PRO A 1 89 ? -2.442 7.339 12.639 1.00 94.62 89 PRO A C 1
ATOM 710 O O . PRO A 1 89 ? -1.219 7.488 12.585 1.00 94.62 89 PRO A O 1
ATOM 713 N N . PHE A 1 90 ? -3.251 7.738 11.654 1.00 94.12 90 PHE A N 1
ATOM 714 C CA . PHE A 1 90 ? -2.781 8.358 10.412 1.00 94.12 90 PHE A CA 1
ATOM 715 C C . PHE A 1 90 ? -2.240 9.768 10.660 1.00 94.12 90 PHE A C 1
ATOM 717 O O . PHE A 1 90 ? -1.13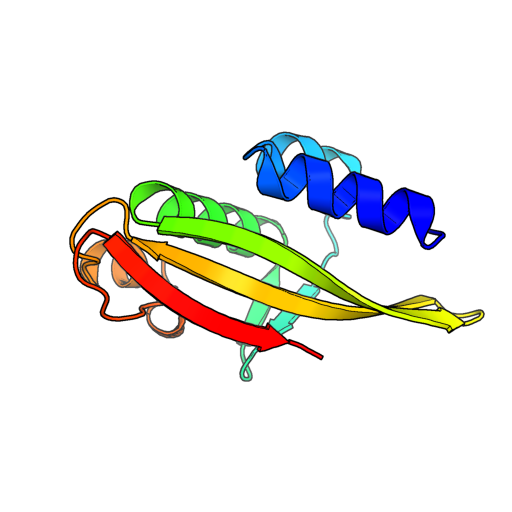8 10.092 10.221 1.00 94.12 90 PHE A O 1
ATOM 724 N N . GLU A 1 91 ? -2.962 10.582 11.434 1.00 95.12 91 GLU A N 1
ATOM 725 C CA . GLU A 1 91 ? -2.518 11.926 11.826 1.00 95.12 91 GLU A CA 1
ATOM 726 C C . GLU A 1 91 ? -1.208 11.889 12.619 1.00 95.12 91 GLU A C 1
ATOM 728 O O . GLU A 1 91 ? -0.269 12.613 12.289 1.00 95.12 91 GLU A O 1
ATOM 733 N N . LYS A 1 92 ? -1.105 11.008 13.623 1.00 94.25 92 LYS A N 1
ATOM 734 C CA . LYS A 1 92 ? 0.120 10.848 14.427 1.00 94.25 92 LYS A CA 1
ATOM 735 C C . LYS A 1 92 ? 1.323 10.417 13.600 1.00 94.25 92 LYS A C 1
ATOM 737 O O . LYS A 1 92 ? 2.452 10.769 13.933 1.00 94.25 92 LYS A O 1
ATOM 742 N N . SER A 1 93 ? 1.079 9.665 12.535 1.00 91.62 93 SER A N 1
ATOM 743 C CA . SER A 1 93 ? 2.127 9.157 11.654 1.00 91.62 93 SER A CA 1
ATOM 744 C C . SER A 1 93 ? 2.478 10.124 10.524 1.00 91.62 93 SER A C 1
ATOM 746 O O . SER A 1 93 ? 3.429 9.867 9.789 1.00 91.62 93 SER A O 1
ATOM 748 N N . GLY A 1 94 ? 1.768 11.254 10.424 1.00 91.00 94 GLY A N 1
ATOM 749 C CA . GLY A 1 94 ? 2.019 12.305 9.441 1.00 91.00 94 GLY A CA 1
ATOM 750 C C . GLY A 1 94 ? 1.355 12.082 8.082 1.00 91.00 94 GLY A C 1
ATOM 751 O O . GLY A 1 94 ? 1.794 12.700 7.120 1.00 91.00 94 GLY A O 1
ATOM 752 N N . PHE A 1 95 ? 0.319 11.236 8.009 1.00 91.56 95 PHE A N 1
ATOM 753 C CA . PHE A 1 95 ? -0.409 10.895 6.775 1.00 91.56 95 PHE A CA 1
ATOM 754 C C . PHE A 1 95 ? -1.929 11.131 6.886 1.00 91.56 95 PHE A C 1
ATOM 756 O O . PHE A 1 95 ? -2.713 10.214 6.622 1.00 91.56 95 PHE A O 1
ATOM 763 N N . PRO A 1 96 ? -2.400 12.315 7.327 1.00 91.69 96 PRO A N 1
ATOM 764 C CA . PRO A 1 96 ? -3.834 12.586 7.480 1.00 91.69 96 PRO A CA 1
ATOM 765 C C . PRO A 1 96 ? -4.651 12.385 6.192 1.00 91.69 96 PRO A C 1
ATOM 767 O O . PRO A 1 96 ? -5.841 12.088 6.268 1.00 91.69 96 PRO A O 1
AT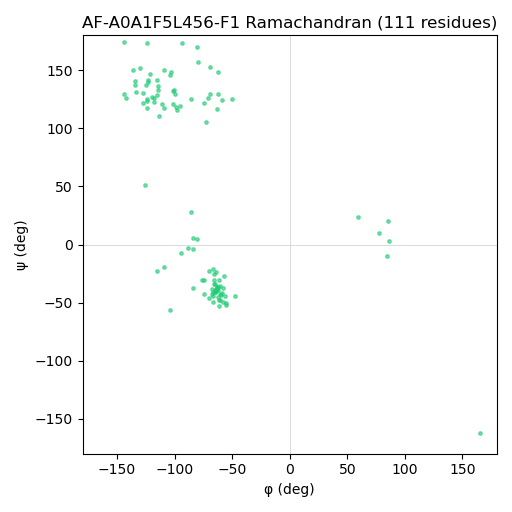OM 770 N N . GLU A 1 97 ? -4.030 12.550 5.026 1.00 88.81 97 GLU A N 1
ATOM 771 C CA . GLU A 1 97 ? -4.610 12.372 3.693 1.00 88.81 97 GLU A CA 1
ATOM 772 C C . GLU A 1 97 ? -4.905 10.911 3.334 1.00 88.81 97 GLU A C 1
ATOM 774 O O . GLU A 1 97 ? -5.760 10.653 2.493 1.00 88.81 97 GLU A O 1
ATOM 779 N N . ALA A 1 98 ? -4.231 9.958 3.983 1.00 88.06 98 ALA A N 1
ATOM 780 C CA . ALA A 1 98 ? -4.436 8.529 3.756 1.00 88.06 98 ALA A CA 1
ATOM 781 C C . ALA A 1 98 ? -5.608 7.951 4.570 1.00 88.06 98 ALA A C 1
ATOM 783 O O . ALA A 1 98 ? -5.936 6.772 4.438 1.00 88.06 98 ALA A O 1
ATOM 784 N N . TYR A 1 99 ? -6.243 8.761 5.424 1.00 93.00 99 TYR A N 1
ATOM 785 C CA . TYR A 1 99 ? -7.402 8.336 6.199 1.00 93.00 99 TYR A CA 1
ATOM 786 C C . TYR A 1 99 ? -8.628 8.121 5.304 1.00 93.00 99 TYR A C 1
ATOM 788 O O . TYR A 1 99 ? -9.046 9.009 4.561 1.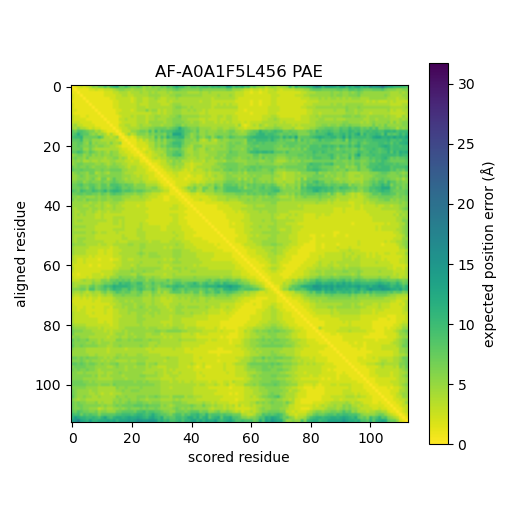00 93.00 99 TYR A 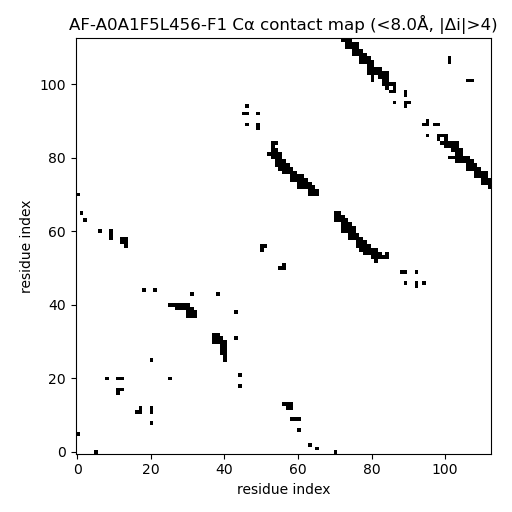O 1
ATOM 796 N N . ILE A 1 100 ? -9.255 6.955 5.460 1.00 90.69 100 ILE A N 1
ATOM 797 C CA . ILE A 1 100 ? -10.516 6.596 4.814 1.00 90.69 100 ILE A CA 1
ATOM 798 C C . ILE A 1 100 ? -11.473 6.132 5.909 1.00 90.69 100 ILE A C 1
ATOM 800 O O . ILE A 1 100 ? -11.175 5.189 6.642 1.00 90.69 100 ILE A O 1
ATOM 804 N N . GLU A 1 101 ? -12.621 6.796 6.031 1.00 94.94 101 GLU A N 1
ATOM 805 C CA . GLU A 1 101 ? -13.644 6.411 7.001 1.00 94.94 101 GLU A CA 1
ATOM 806 C C . GLU A 1 101 ? -14.338 5.123 6.543 1.00 94.94 101 GLU A C 1
ATOM 808 O O . GLU A 1 101 ? -15.138 5.140 5.610 1.00 94.94 101 GLU A O 1
ATOM 813 N N . LEU A 1 102 ? -14.014 4.009 7.202 1.00 96.25 102 LEU A N 1
ATOM 814 C CA . LEU A 1 102 ? -14.626 2.700 6.976 1.00 96.25 102 LEU A CA 1
ATOM 815 C C . LEU A 1 102 ? -14.977 2.046 8.310 1.00 96.25 102 LEU A C 1
ATOM 817 O O . LEU A 1 102 ? -14.183 2.045 9.253 1.00 96.25 102 LEU A O 1
ATOM 821 N N . LYS A 1 103 ? -16.161 1.447 8.387 1.00 97.31 103 LYS A N 1
ATOM 822 C CA . LYS A 1 103 ? -16.553 0.553 9.480 1.00 97.31 103 LYS A CA 1
ATOM 823 C C . LYS A 1 103 ? -15.956 -0.828 9.280 1.00 97.31 103 LYS A C 1
ATOM 825 O O . LYS A 1 103 ? -15.654 -1.234 8.161 1.00 97.31 103 LYS A O 1
ATOM 830 N N . LYS A 1 104 ? -15.812 -1.588 10.367 1.00 97.06 104 LYS A N 1
ATOM 831 C CA . LYS A 1 104 ? -15.290 -2.956 10.317 1.00 97.06 104 LYS A CA 1
ATOM 832 C C . LYS A 1 104 ? -16.009 -3.796 9.252 1.00 97.06 104 LYS A C 1
ATOM 834 O O . LYS A 1 104 ? -17.222 -3.980 9.307 1.00 97.06 104 LYS A O 1
ATOM 839 N N . GLY A 1 105 ? -15.231 -4.378 8.341 1.00 95.06 105 GLY A N 1
ATOM 840 C CA . GLY A 1 105 ? -15.715 -5.211 7.241 1.00 95.06 105 GLY A CA 1
ATOM 841 C C . GLY A 1 105 ? -16.152 -4.440 5.993 1.00 95.06 105 GLY A C 1
ATOM 842 O O . GLY A 1 105 ? -16.357 -5.073 4.960 1.00 95.06 105 GLY A O 1
ATOM 843 N N . GLU A 1 106 ? -16.259 -3.109 6.047 1.00 97.06 106 GLU A N 1
ATOM 844 C CA . GLU A 1 106 ? -16.485 -2.301 4.850 1.00 97.06 106 GLU A CA 1
ATOM 845 C C . GLU A 1 106 ? -15.254 -2.307 3.947 1.00 97.06 106 GLU A C 1
ATOM 847 O O . GLU A 1 106 ? -14.112 -2.482 4.391 1.00 97.06 106 GLU A O 1
ATOM 852 N N . SER A 1 107 ? -15.515 -2.116 2.654 1.00 94.38 107 SER A N 1
ATOM 853 C CA . SER A 1 107 ? -14.488 -2.105 1.626 1.00 94.38 107 SER A CA 1
ATOM 854 C C . SER A 1 107 ? -14.524 -0.827 0.806 1.00 94.38 107 SER A C 1
ATOM 856 O O . SER A 1 107 ? -15.592 -0.418 0.348 1.00 94.38 107 SER A O 1
ATOM 858 N N . PHE A 1 108 ? -13.350 -0.276 0.529 1.00 93.19 108 PHE A N 1
ATOM 859 C CA . PHE A 1 108 ? -13.155 0.801 -0.432 1.00 93.19 108 PHE A CA 1
ATOM 860 C C . PHE A 1 108 ? -12.293 0.310 -1.589 1.00 93.19 108 PHE A C 1
ATOM 862 O O . PHE A 1 108 ? -11.344 -0.450 -1.398 1.00 93.19 108 PHE A O 1
ATOM 869 N N . VAL A 1 109 ? -12.630 0.741 -2.800 1.00 90.44 109 VAL A N 1
ATOM 870 C CA . VAL A 1 109 ? -11.941 0.333 -4.020 1.00 90.44 109 VAL A CA 1
ATOM 871 C C . VAL A 1 109 ? -11.452 1.578 -4.742 1.00 90.44 109 VAL A C 1
ATOM 873 O O . VAL A 1 109 ? -12.261 2.384 -5.200 1.00 90.44 109 VAL A O 1
ATOM 876 N N . ALA A 1 110 ? -10.136 1.693 -4.885 1.00 85.06 110 ALA A N 1
ATOM 877 C CA . ALA A 1 110 ? -9.480 2.726 -5.671 1.00 85.06 110 ALA A CA 1
ATOM 878 C C . ALA A 1 110 ? -8.974 2.145 -6.995 1.00 85.06 110 ALA A C 1
ATOM 880 O O . ALA A 1 110 ? -8.546 0.990 -7.068 1.00 85.06 110 ALA A O 1
ATOM 881 N N . HIS A 1 111 ? -9.014 2.960 -8.046 1.00 78.38 111 HIS A N 1
ATOM 882 C CA . HIS A 1 111 ? -8.346 2.663 -9.307 1.00 78.38 111 HIS A CA 1
ATOM 883 C C . HIS A 1 111 ? -7.163 3.616 -9.442 1.00 78.38 111 HIS A C 1
ATOM 885 O O . HIS A 1 111 ? -7.367 4.830 -9.436 1.00 78.38 111 HIS A O 1
ATOM 891 N N . ILE A 1 112 ? -5.952 3.065 -9.494 1.00 73.00 112 ILE A N 1
ATOM 892 C CA . ILE A 1 112 ? -4.707 3.828 -9.545 1.00 73.00 112 ILE A CA 1
ATOM 893 C C . ILE A 1 112 ? -4.077 3.564 -10.919 1.00 73.00 112 ILE A C 1
ATOM 895 O O . ILE A 1 112 ? -3.703 2.416 -11.182 1.00 73.00 112 ILE A O 1
ATOM 899 N N . PRO A 1 113 ? -4.052 4.572 -11.810 1.00 60.28 113 PRO A N 1
ATOM 900 C CA . PRO A 1 113 ? -3.368 4.483 -13.094 1.00 60.28 113 PRO A CA 1
ATOM 901 C C . PRO A 1 113 ? -1.845 4.590 -12.961 1.00 60.28 113 PRO A C 1
ATOM 903 O O . PRO A 1 113 ? -1.376 5.180 -11.959 1.00 60.28 113 PRO A O 1
#

Nearest PDB structures (foldseek):
  2gey-assembly1_B  TM=7.949E-01  e=1.474E-02  Streptomyces galilaeus
  2gey-assembly3_C-2  TM=7.765E-01  e=3.049E-02  Streptomyces galilaeus
  2gey-assembly3_A  TM=7.748E-01  e=3.442E-02  Streptomyces galilaeus
  5tph-assembly1_A  TM=4.625E-01  e=1.088E-01  synthetic construct
  5aii-assembly1_H  TM=5.947E-01  e=1.227E+00  unidentified

Solvent-accessible surface area (backbone atoms only — not comparable to full-atom values): 6607 Å² total; per-residue (Å²): 132,55,70,70,59,49,54,50,48,40,52,43,40,51,71,70,44,44,66,70,47,43,71,74,72,52,54,86,83,39,72,47,78,56,98,92,43,77,36,44,50,71,54,46,53,53,52,51,51,57,43,56,76,33,32,47,64,37,63,41,84,73,46,80,45,81,58,97,91,50,72,51,57,29,33,38,38,38,39,34,22,75,36,66,44,66,58,65,64,31,46,77,71,73,39,61,86,75,55,63,91,34,49,56,71,38,72,51,78,48,80,45,111

Sequence (113 aa):
MDQAAYENYLTQVNLGKVRDIAEHYYDDSLEISSGGFTYNKTQLLRLMDVTAEQLVETFKLVNFYQAEDGIAAEVKTTFVAKNDVTKEPFEKSGFPEAYIELKKGESFVAHIP